Protein AF-A0AAW8UA00-F1 (afdb_monomer_lite)

Structure (mmCIF, N/CA/C/O backbone):
data_AF-A0AAW8UA00-F1
#
_entry.id   AF-A0AAW8UA00-F1
#
loop_
_atom_site.group_PDB
_atom_site.id
_atom_site.type_symbol
_atom_site.label_atom_id
_atom_site.label_alt_id
_atom_site.label_comp_id
_atom_site.label_asym_id
_atom_site.label_entity_id
_atom_site.label_seq_id
_atom_site.pdbx_PDB_ins_code
_atom_site.Cartn_x
_atom_site.Cartn_y
_atom_site.Cartn_z
_atom_site.occupancy
_atom_site.B_iso_or_equiv
_atom_site.auth_seq_id
_atom_site.auth_comp_id
_atom_site.auth_asym_id
_atom_site.auth_atom_id
_atom_site.pdbx_PDB_model_num
ATOM 1 N N . MET A 1 1 ? 12.122 -11.578 -10.175 1.00 63.62 1 MET A N 1
ATOM 2 C CA . MET A 1 1 ? 11.208 -11.133 -9.095 1.00 63.62 1 MET A CA 1
ATOM 3 C C . MET A 1 1 ? 9.827 -11.722 -9.355 1.00 63.62 1 MET A C 1
ATOM 5 O O . MET A 1 1 ? 9.496 -11.916 -10.514 1.00 63.62 1 MET A O 1
ATOM 9 N N . HIS A 1 2 ? 9.045 -12.068 -8.328 1.00 82.56 2 HIS A N 1
ATOM 10 C CA . HIS A 1 2 ? 7.727 -12.673 -8.545 1.00 82.56 2 HIS A CA 1
ATOM 11 C C . HIS A 1 2 ? 6.726 -11.626 -9.072 1.00 82.56 2 HIS A C 1
ATOM 13 O O . HIS A 1 2 ? 6.515 -10.616 -8.405 1.00 82.56 2 HIS A O 1
ATOM 19 N N . GLN A 1 3 ? 6.081 -11.872 -10.221 1.00 90.31 3 GLN A N 1
ATOM 20 C CA . GLN A 1 3 ? 5.196 -10.899 -10.891 1.00 90.31 3 GLN A CA 1
ATOM 21 C C . GLN A 1 3 ? 4.078 -10.364 -9.983 1.00 90.31 3 GLN A C 1
ATOM 23 O O . GLN A 1 3 ? 3.738 -9.190 -10.045 1.00 90.31 3 GLN A O 1
ATOM 28 N N . ALA A 1 4 ? 3.545 -11.198 -9.085 1.00 92.31 4 ALA A N 1
ATOM 29 C CA . ALA A 1 4 ? 2.568 -10.753 -8.087 1.00 92.31 4 ALA A CA 1
ATOM 30 C C . ALA A 1 4 ? 3.052 -9.572 -7.229 1.00 92.31 4 ALA A C 1
ATOM 32 O O . ALA A 1 4 ? 2.290 -8.646 -6.979 1.00 92.31 4 ALA A O 1
ATOM 33 N N . ILE A 1 5 ? 4.318 -9.602 -6.799 1.00 94.56 5 ILE A N 1
ATOM 34 C CA . ILE A 1 5 ? 4.918 -8.537 -5.987 1.00 94.56 5 ILE A CA 1
ATOM 35 C C . ILE A 1 5 ? 5.001 -7.259 -6.818 1.00 94.56 5 ILE A C 1
ATOM 37 O O . ILE A 1 5 ? 4.605 -6.201 -6.343 1.00 94.56 5 ILE A O 1
ATOM 41 N N . VAL A 1 6 ? 5.462 -7.375 -8.069 1.00 95.00 6 VAL A N 1
ATOM 42 C CA . VAL A 1 6 ? 5.540 -6.248 -9.009 1.00 95.00 6 VAL A CA 1
ATOM 43 C C . VAL A 1 6 ? 4.160 -5.618 -9.188 1.00 95.00 6 VAL A C 1
ATOM 45 O O . VAL A 1 6 ? 4.025 -4.413 -9.037 1.00 95.00 6 VAL A O 1
ATOM 48 N N . ASN A 1 7 ? 3.119 -6.419 -9.420 1.00 95.56 7 ASN A N 1
ATOM 49 C CA . ASN A 1 7 ? 1.762 -5.910 -9.626 1.00 95.56 7 ASN A CA 1
ATOM 50 C C . ASN A 1 7 ? 1.231 -5.137 -8.405 1.00 95.56 7 ASN A C 1
ATOM 52 O O . ASN A 1 7 ? 0.634 -4.080 -8.580 1.00 95.56 7 ASN A O 1
ATOM 56 N N . ILE A 1 8 ? 1.482 -5.621 -7.181 1.00 96.62 8 ILE A N 1
ATOM 57 C CA . ILE A 1 8 ? 1.085 -4.912 -5.951 1.00 96.62 8 ILE A CA 1
ATOM 58 C C . ILE A 1 8 ? 1.885 -3.610 -5.774 1.00 96.62 8 ILE A C 1
ATOM 60 O O . ILE A 1 8 ? 1.324 -2.584 -5.399 1.00 96.62 8 ILE A O 1
ATOM 64 N N . MET A 1 9 ? 3.187 -3.619 -6.076 1.00 95.69 9 MET A N 1
ATOM 65 C CA . MET A 1 9 ? 4.010 -2.403 -6.049 1.00 95.69 9 MET A CA 1
ATOM 66 C C . MET A 1 9 ? 3.515 -1.353 -7.047 1.00 95.69 9 MET A C 1
ATOM 68 O O . MET A 1 9 ? 3.446 -0.175 -6.708 1.00 95.69 9 MET A O 1
ATOM 72 N N . LEU A 1 10 ? 3.154 -1.770 -8.263 1.00 95.56 10 LEU A N 1
ATOM 73 C CA . LEU A 1 10 ? 2.642 -0.866 -9.293 1.00 95.56 10 LEU A CA 1
ATOM 74 C C . LEU A 1 10 ? 1.314 -0.235 -8.897 1.00 95.56 10 LEU A C 1
ATOM 76 O O . LEU A 1 10 ? 1.138 0.960 -9.108 1.00 95.56 10 LEU A O 1
ATOM 80 N N . ASP A 1 11 ? 0.420 -1.009 -8.291 1.00 95.44 11 ASP A N 1
ATOM 81 C CA . ASP A 1 11 ? -0.842 -0.499 -7.758 1.00 95.44 11 ASP A CA 1
ATOM 82 C C . ASP A 1 11 ? -0.601 0.579 -6.683 1.00 95.44 11 ASP A C 1
ATOM 84 O O . ASP A 1 11 ? -1.090 1.698 -6.824 1.00 95.44 11 ASP A O 1
ATOM 88 N N . ARG A 1 12 ? 0.285 0.331 -5.706 1.00 94.00 12 ARG A N 1
ATOM 89 C CA . ARG A 1 12 ? 0.686 1.340 -4.701 1.00 94.00 12 ARG A CA 1
ATOM 90 C C . ARG A 1 12 ? 1.282 2.607 -5.329 1.00 94.00 12 ARG A C 1
ATOM 92 O O . ARG A 1 12 ? 0.994 3.717 -4.883 1.00 94.00 12 ARG A O 1
ATOM 99 N N . ILE A 1 13 ? 2.109 2.469 -6.366 1.00 93.19 13 ILE A N 1
ATOM 100 C CA . ILE A 1 13 ? 2.678 3.621 -7.085 1.00 93.19 13 ILE A CA 1
ATOM 101 C C . ILE A 1 13 ? 1.571 4.407 -7.795 1.00 93.19 13 ILE A C 1
ATOM 103 O O . ILE A 1 13 ? 1.561 5.636 -7.746 1.00 93.19 13 ILE A O 1
ATOM 107 N N . GLN A 1 14 ? 0.624 3.721 -8.434 1.00 91.75 14 GLN A N 1
ATOM 108 C CA . GLN A 1 14 ? -0.506 4.366 -9.097 1.00 91.75 14 GLN A CA 1
ATOM 109 C C . GLN A 1 14 ? -1.427 5.081 -8.106 1.00 91.75 14 GLN A C 1
ATOM 111 O O . GLN A 1 14 ? -1.983 6.117 -8.462 1.00 91.75 14 GLN A O 1
ATOM 116 N N . GLU A 1 15 ? -1.579 4.588 -6.878 1.00 88.75 15 GLU A N 1
ATOM 117 C CA . GLU A 1 15 ? -2.345 5.271 -5.829 1.00 88.75 15 GLU A CA 1
ATOM 118 C C . GLU A 1 15 ? -1.692 6.600 -5.417 1.00 88.75 15 GLU A C 1
ATOM 120 O O . GLU A 1 15 ? -2.386 7.603 -5.266 1.00 88.75 15 GLU A O 1
ATOM 125 N N . GLN A 1 16 ? -0.361 6.640 -5.291 1.00 86.62 16 GLN A N 1
ATOM 126 C CA . GLN A 1 16 ? 0.351 7.784 -4.705 1.00 86.62 16 GLN A CA 1
ATOM 127 C C . GLN A 1 16 ? 0.874 8.813 -5.718 1.00 86.62 16 GLN A C 1
ATOM 129 O O . GLN A 1 16 ? 0.970 10.007 -5.416 1.00 86.62 16 GLN A O 1
ATOM 134 N N . PHE A 1 17 ? 1.234 8.377 -6.924 1.00 88.75 17 PHE A N 1
ATOM 135 C CA . PHE A 1 17 ? 1.924 9.209 -7.908 1.00 88.75 17 PHE A CA 1
ATOM 136 C C . PHE A 1 17 ? 1.040 9.485 -9.124 1.00 88.75 17 PHE A C 1
ATOM 138 O O . PHE A 1 17 ? 0.234 8.659 -9.549 1.00 88.75 17 PHE A O 1
ATOM 145 N N . VAL A 1 18 ? 1.207 10.668 -9.722 1.00 87.75 18 VAL A N 1
ATOM 146 C CA . VAL A 1 18 ? 0.453 11.066 -10.925 1.00 87.75 18 VAL A CA 1
ATOM 147 C C . VAL A 1 18 ? 0.836 10.206 -12.132 1.00 87.75 18 VAL A C 1
ATOM 149 O O . VAL A 1 18 ? -0.013 9.895 -12.962 1.00 87.75 18 VAL A O 1
ATOM 152 N N . SER A 1 19 ? 2.105 9.804 -12.234 1.00 90.31 19 SER A N 1
ATOM 153 C CA . SER A 1 19 ? 2.583 8.902 -13.282 1.00 90.31 19 SER A CA 1
ATOM 154 C C . SER A 1 19 ? 3.790 8.090 -12.818 1.00 90.31 19 SER A C 1
ATOM 156 O O . SER A 1 19 ? 4.551 8.537 -11.958 1.00 90.31 19 SER A O 1
ATOM 158 N N . GLU A 1 20 ? 4.010 6.932 -13.450 1.00 92.75 20 GLU A N 1
ATOM 159 C CA . GLU A 1 20 ? 5.231 6.137 -13.250 1.00 92.75 20 GLU A CA 1
ATOM 160 C C . GLU A 1 20 ? 6.491 6.938 -13.601 1.00 92.75 20 GLU A C 1
ATOM 162 O O . GLU A 1 20 ? 7.502 6.794 -12.931 1.00 92.75 20 GLU A O 1
ATOM 167 N N . LYS A 1 21 ? 6.426 7.832 -14.599 1.00 92.00 21 LYS A N 1
ATOM 168 C CA . LYS A 1 21 ? 7.559 8.692 -14.962 1.00 92.00 21 LYS A CA 1
ATOM 169 C C . LYS A 1 21 ? 7.977 9.597 -13.801 1.00 92.00 21 LYS A C 1
ATOM 171 O O . LYS A 1 21 ? 9.147 9.639 -13.458 1.00 92.00 21 LYS A O 1
ATOM 176 N N . ILE A 1 22 ? 7.016 10.264 -13.158 1.00 90.00 22 ILE A N 1
ATOM 177 C CA . ILE A 1 22 ? 7.292 11.114 -11.989 1.00 90.00 22 ILE A CA 1
ATOM 178 C C . ILE A 1 22 ? 7.884 10.287 -10.842 1.00 90.00 22 ILE A C 1
ATOM 180 O O . ILE A 1 22 ? 8.816 10.732 -10.180 1.00 90.00 22 ILE A O 1
ATOM 184 N N . PHE A 1 23 ? 7.362 9.080 -10.620 1.00 92.31 23 PHE A N 1
ATOM 185 C CA . PHE A 1 23 ? 7.909 8.156 -9.631 1.00 92.31 23 PHE A CA 1
ATOM 186 C C . PHE A 1 23 ? 9.370 7.777 -9.943 1.00 92.31 23 PHE A C 1
ATOM 188 O O . PHE A 1 23 ? 10.233 7.873 -9.069 1.00 92.31 23 PHE A O 1
ATOM 195 N N . CYS A 1 24 ? 9.667 7.397 -11.186 1.00 93.88 24 CYS A N 1
ATOM 196 C CA . CYS A 1 24 ? 11.017 7.055 -11.627 1.00 93.88 24 CYS A CA 1
ATOM 197 C C . CYS A 1 24 ? 11.985 8.234 -11.489 1.00 93.88 24 CYS A C 1
ATOM 199 O O . CYS A 1 24 ? 13.030 8.073 -10.864 1.00 93.88 24 CYS A O 1
ATOM 201 N N . ASP A 1 25 ? 11.609 9.407 -12.002 1.00 90.69 25 ASP A N 1
ATOM 202 C CA . ASP A 1 25 ? 12.485 10.580 -12.089 1.00 90.69 25 ASP A CA 1
ATOM 203 C C . ASP A 1 25 ? 12.749 11.216 -10.711 1.00 90.69 25 ASP A C 1
ATOM 205 O O . ASP A 1 25 ? 13.843 11.714 -10.459 1.00 90.69 25 ASP A O 1
ATOM 209 N N . HIS A 1 26 ? 11.761 11.217 -9.805 1.00 87.06 26 HIS A N 1
ATOM 210 C CA . HIS A 1 26 ? 11.845 11.988 -8.556 1.00 87.06 26 HIS A CA 1
ATOM 211 C C . HIS A 1 26 ? 11.914 11.158 -7.272 1.00 87.06 26 HIS A C 1
ATOM 213 O O . HIS A 1 26 ? 12.326 11.690 -6.240 1.00 87.06 26 HIS A O 1
ATOM 219 N N . PHE A 1 27 ? 11.486 9.894 -7.290 1.00 89.19 27 PHE A N 1
ATOM 220 C CA . PHE A 1 27 ? 11.510 9.036 -6.101 1.00 89.19 27 PHE A CA 1
ATOM 221 C C . PHE A 1 27 ? 12.562 7.931 -6.212 1.00 89.19 27 PHE A C 1
ATOM 223 O O . PHE A 1 27 ? 13.364 7.745 -5.296 1.00 89.19 27 PHE A O 1
ATOM 230 N N . LEU A 1 28 ? 12.555 7.187 -7.321 1.00 92.31 28 LEU A N 1
ATOM 231 C CA . LEU A 1 28 ? 13.393 5.997 -7.475 1.00 92.31 28 LEU A CA 1
ATOM 232 C C . LEU A 1 28 ? 14.761 6.286 -8.117 1.00 92.31 28 LEU A C 1
ATOM 234 O O . LEU A 1 28 ? 15.693 5.506 -7.910 1.00 92.31 28 LEU A O 1
ATOM 238 N N . ASP A 1 29 ? 14.881 7.400 -8.844 1.00 92.44 29 ASP A N 1
ATOM 239 C CA . ASP A 1 29 ? 16.087 7.841 -9.557 1.00 92.44 29 ASP A CA 1
ATOM 240 C C . ASP A 1 29 ? 16.587 6.781 -10.564 1.00 92.44 29 ASP A C 1
ATOM 242 O O . ASP A 1 29 ? 17.715 6.277 -10.512 1.00 92.44 29 ASP A O 1
ATOM 246 N N . VAL A 1 30 ? 15.676 6.344 -11.442 1.00 94.12 30 VAL A N 1
ATOM 247 C CA . VAL A 1 30 ? 15.903 5.356 -12.519 1.00 94.12 30 VAL A CA 1
ATOM 248 C C . VAL A 1 30 ? 15.399 5.899 -13.844 1.00 94.12 30 VAL A C 1
ATOM 250 O O . VAL A 1 30 ? 14.436 6.666 -13.867 1.00 94.12 30 VAL A O 1
ATOM 253 N N . THR A 1 31 ? 15.972 5.439 -14.958 1.00 95.56 31 THR A N 1
ATOM 254 C CA . THR A 1 31 ? 15.361 5.733 -16.261 1.00 95.56 31 THR A CA 1
ATOM 255 C C . THR A 1 31 ? 14.072 4.936 -16.444 1.00 95.56 31 THR A C 1
ATOM 257 O O . THR A 1 31 ? 13.851 3.886 -15.827 1.00 95.56 31 THR A O 1
ATOM 260 N N . ILE A 1 32 ? 13.197 5.419 -17.328 1.00 94.44 32 ILE A N 1
ATOM 261 C CA . ILE A 1 32 ? 11.964 4.698 -17.641 1.00 94.44 32 ILE A CA 1
ATOM 262 C C . ILE A 1 32 ? 12.252 3.352 -18.321 1.00 94.44 32 ILE A C 1
ATOM 264 O O . ILE A 1 32 ? 11.483 2.413 -18.116 1.00 94.44 32 ILE A O 1
ATOM 268 N N . GLU A 1 33 ? 13.344 3.223 -19.090 1.00 95.06 33 GLU A N 1
ATOM 269 C CA . GLU A 1 33 ? 13.734 1.941 -19.690 1.00 95.06 33 GLU A CA 1
ATOM 270 C C . GLU A 1 33 ? 14.152 0.933 -18.617 1.00 95.06 33 GLU A C 1
ATOM 272 O O . GLU A 1 33 ? 13.614 -0.174 -18.595 1.00 95.06 33 GLU A O 1
ATOM 277 N N . GLU A 1 34 ? 15.019 1.338 -17.677 1.00 95.19 34 GLU A N 1
ATOM 278 C CA . GLU A 1 34 ? 15.416 0.503 -16.533 1.00 95.19 34 GLU A CA 1
ATOM 279 C C . GLU A 1 34 ? 14.191 0.020 -15.748 1.00 95.19 34 GLU A C 1
ATOM 281 O O . GLU A 1 34 ? 14.095 -1.148 -15.362 1.00 95.19 34 GLU A O 1
ATOM 286 N N . TRP A 1 35 ? 13.217 0.910 -15.547 1.00 96.19 35 TRP A N 1
ATOM 287 C CA . TRP A 1 35 ? 11.963 0.581 -14.886 1.00 96.19 35 TRP A CA 1
ATOM 288 C C .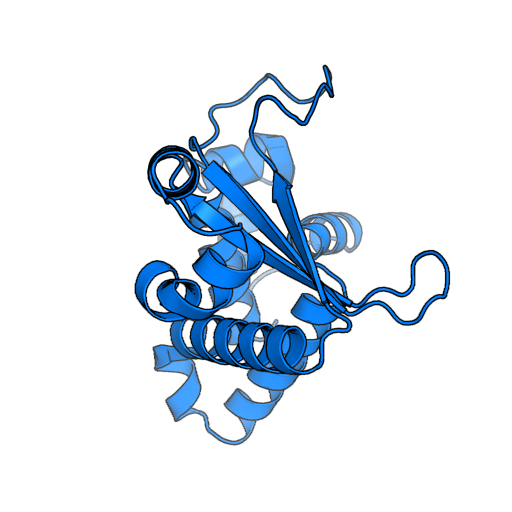 TRP A 1 35 ? 11.127 -0.442 -15.666 1.00 96.19 35 TRP A C 1
ATOM 290 O O . TRP A 1 35 ? 10.622 -1.399 -15.075 1.00 96.19 35 TRP A O 1
ATOM 300 N N . GLN A 1 36 ? 10.987 -0.292 -16.990 1.00 95.56 36 GLN A N 1
ATOM 301 C CA . GLN A 1 36 ? 10.268 -1.279 -17.806 1.00 95.56 36 GLN A CA 1
ATOM 302 C C . GLN A 1 36 ? 10.960 -2.647 -17.793 1.00 95.56 36 GLN A C 1
ATOM 304 O O . GLN A 1 36 ? 10.275 -3.670 -17.712 1.00 95.56 36 GLN A O 1
ATOM 309 N N . ASP A 1 37 ? 12.289 -2.679 -17.858 1.00 95.31 37 ASP A N 1
ATOM 310 C CA . ASP A 1 37 ? 13.053 -3.925 -17.842 1.00 95.31 37 ASP A CA 1
ATOM 311 C C . ASP A 1 37 ? 12.947 -4.637 -16.494 1.00 95.31 37 ASP A C 1
ATOM 313 O O . ASP A 1 37 ? 12.755 -5.856 -16.454 1.00 95.31 37 ASP A O 1
ATOM 317 N N . TRP A 1 38 ? 12.952 -3.885 -15.392 1.00 95.50 38 TRP A N 1
ATOM 318 C CA . TRP A 1 38 ? 12.679 -4.437 -14.070 1.00 95.50 38 TRP A CA 1
ATOM 319 C C . TRP A 1 38 ? 11.258 -4.999 -13.955 1.00 95.50 38 TRP A C 1
ATOM 321 O O . TRP A 1 38 ? 11.086 -6.124 -13.475 1.00 95.50 38 TRP A O 1
ATOM 331 N N . LYS A 1 39 ? 10.240 -4.281 -14.454 1.00 94.88 39 LYS A N 1
ATOM 332 C CA . LYS A 1 39 ? 8.843 -4.760 -14.446 1.00 94.88 39 LYS A CA 1
ATOM 333 C C . LYS A 1 39 ? 8.668 -6.069 -15.218 1.00 94.88 39 LYS A C 1
ATOM 335 O O . LYS A 1 39 ? 7.846 -6.894 -14.829 1.00 94.88 39 LYS A O 1
ATOM 340 N N . LYS A 1 40 ? 9.436 -6.260 -16.296 1.00 93.50 40 LYS A N 1
ATOM 341 C CA . LYS A 1 40 ? 9.469 -7.495 -17.101 1.00 93.50 40 LYS A CA 1
ATOM 342 C C . LYS A 1 40 ? 10.336 -8.597 -16.484 1.00 93.50 40 LYS A C 1
ATOM 344 O O . LYS A 1 40 ? 10.317 -9.727 -16.962 1.00 93.50 40 LYS A O 1
ATOM 349 N N . GLY A 1 41 ? 11.096 -8.284 -15.435 1.00 91.94 41 GLY A N 1
ATOM 350 C CA . GLY A 1 41 ? 12.043 -9.199 -14.807 1.00 91.94 41 GLY A CA 1
ATOM 351 C C . GLY A 1 41 ? 13.325 -9.425 -15.612 1.00 91.94 41 GLY A C 1
ATOM 352 O O . GLY A 1 41 ? 14.051 -10.369 -15.304 1.00 91.94 41 GLY A O 1
ATOM 353 N N . THR A 1 42 ? 13.604 -8.585 -16.612 1.00 91.88 42 THR A N 1
ATOM 354 C CA . THR A 1 42 ? 14.802 -8.662 -17.463 1.00 91.88 42 THR A CA 1
ATOM 355 C C . THR A 1 42 ? 16.046 -8.197 -16.711 1.00 91.88 42 THR A C 1
ATOM 357 O O . THR A 1 42 ? 17.105 -8.811 -16.822 1.00 91.88 42 THR A O 1
ATOM 360 N N . THR A 1 43 ? 15.921 -7.130 -15.918 1.00 91.44 43 THR A N 1
ATOM 361 C CA . THR A 1 43 ? 17.014 -6.559 -15.121 1.00 91.44 43 THR A CA 1
ATOM 362 C C . THR A 1 43 ? 16.600 -6.412 -13.660 1.00 91.44 43 THR A C 1
ATOM 364 O O . THR A 1 43 ? 15.426 -6.256 -13.321 1.00 91.44 43 THR A O 1
ATOM 367 N N . ALA A 1 44 ? 17.572 -6.511 -12.755 1.00 92.25 44 ALA A N 1
ATOM 368 C CA . ALA A 1 44 ? 17.351 -6.245 -11.340 1.00 92.25 44 ALA A CA 1
ATOM 369 C C . ALA A 1 44 ? 17.695 -4.785 -11.027 1.00 92.25 44 ALA A C 1
ATOM 371 O O . ALA A 1 44 ? 18.708 -4.272 -11.497 1.00 92.25 44 ALA A O 1
ATOM 372 N N . LEU A 1 45 ? 16.886 -4.139 -10.187 1.00 93.62 45 LEU A N 1
ATOM 373 C 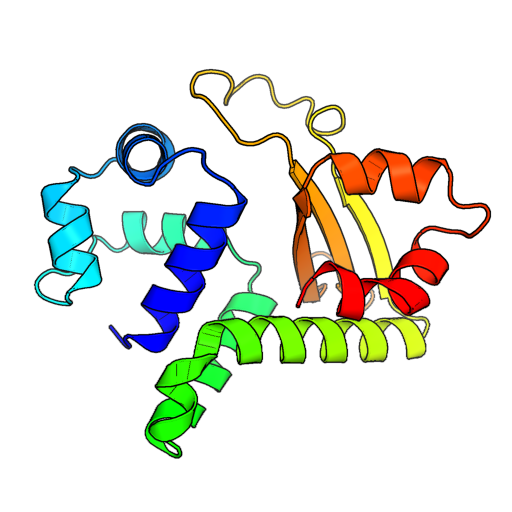CA . LEU A 1 45 ? 17.257 -2.861 -9.583 1.00 93.62 45 LEU A CA 1
ATOM 374 C C . LEU A 1 45 ? 18.358 -3.081 -8.537 1.00 93.62 45 LEU A C 1
ATOM 376 O O . LEU A 1 45 ? 18.453 -4.155 -7.935 1.00 93.62 45 LEU A O 1
ATOM 380 N N . SER A 1 46 ? 19.158 -2.044 -8.283 1.00 94.69 46 SER A N 1
ATOM 381 C CA . SER A 1 46 ? 20.140 -2.070 -7.196 1.00 94.69 46 SER A CA 1
ATOM 382 C C . SER A 1 46 ? 19.457 -2.290 -5.842 1.00 94.69 46 SER A C 1
ATOM 384 O O . SER A 1 46 ? 18.281 -1.964 -5.654 1.00 94.69 46 SER A O 1
ATOM 386 N N . SER A 1 47 ? 20.201 -2.815 -4.866 1.00 93.94 47 SER A N 1
ATOM 387 C CA . SER A 1 47 ? 19.676 -3.049 -3.516 1.00 93.94 47 SER A CA 1
ATOM 388 C C . SER A 1 47 ? 19.094 -1.781 -2.892 1.00 93.94 47 SER A C 1
ATOM 390 O O . SER A 1 47 ? 18.033 -1.844 -2.284 1.00 93.94 47 SER A O 1
ATOM 392 N N . GLU A 1 48 ? 19.737 -0.628 -3.087 1.00 95.19 48 GLU A N 1
ATOM 393 C CA . GLU A 1 48 ? 19.247 0.663 -2.592 1.00 95.19 48 GLU A CA 1
ATOM 394 C C . GLU A 1 48 ? 17.895 1.038 -3.217 1.00 95.19 48 GLU A C 1
ATOM 396 O O . GLU A 1 48 ? 16.937 1.324 -2.499 1.00 95.19 48 GLU A O 1
ATOM 401 N N . LYS A 1 49 ? 17.789 0.964 -4.550 1.00 94.56 49 LYS A N 1
ATOM 402 C CA . LYS A 1 49 ? 16.549 1.246 -5.288 1.00 94.56 49 LYS A CA 1
ATOM 403 C C . LYS A 1 49 ? 15.430 0.290 -4.866 1.00 94.56 49 LYS A C 1
ATOM 405 O O . LYS A 1 49 ? 14.297 0.705 -4.639 1.00 94.56 49 LYS A O 1
ATOM 410 N N . MET A 1 50 ? 15.758 -0.984 -4.656 1.00 94.31 50 MET A N 1
ATOM 411 C CA . MET A 1 50 ? 14.808 -1.959 -4.127 1.00 94.31 50 MET A CA 1
ATOM 412 C C . MET A 1 50 ? 14.356 -1.656 -2.698 1.00 94.31 50 MET A C 1
ATOM 414 O O . MET A 1 50 ? 13.195 -1.908 -2.386 1.00 94.31 50 MET A O 1
ATOM 418 N N . GLN A 1 51 ? 15.229 -1.144 -1.827 1.00 93.56 51 GLN A N 1
ATOM 419 C CA . GLN A 1 51 ? 14.833 -0.741 -0.474 1.00 93.56 51 GLN A CA 1
ATOM 420 C C . GLN A 1 51 ? 13.922 0.491 -0.500 1.00 93.56 51 GLN A C 1
ATOM 422 O O . GLN A 1 51 ? 12.883 0.468 0.151 1.00 93.56 51 GLN A O 1
ATOM 427 N N . LYS A 1 52 ? 14.231 1.502 -1.327 1.00 93.50 52 LYS A N 1
ATOM 428 C CA . LYS A 1 52 ? 13.342 2.659 -1.565 1.00 93.50 52 LYS A CA 1
ATOM 429 C C . LYS A 1 52 ? 11.959 2.231 -2.062 1.00 93.50 52 LYS A C 1
ATOM 431 O O . LYS A 1 52 ? 10.943 2.777 -1.653 1.00 93.50 52 LYS A O 1
ATOM 436 N N . LEU A 1 53 ? 11.899 1.227 -2.934 1.00 93.44 53 LEU A N 1
ATOM 437 C CA . LEU A 1 53 ? 10.627 0.700 -3.420 1.00 93.44 53 LEU A CA 1
ATOM 438 C C . LEU A 1 53 ? 9.847 -0.052 -2.328 1.00 93.44 53 LEU A C 1
ATOM 440 O O . LEU A 1 53 ? 8.629 0.078 -2.239 1.00 93.44 53 LEU A O 1
ATOM 444 N N . LYS A 1 54 ? 10.534 -0.831 -1.482 1.00 94.38 54 LYS A N 1
ATOM 445 C CA . LYS A 1 54 ? 9.905 -1.529 -0.349 1.00 94.38 54 LYS A CA 1
ATOM 446 C C . LYS A 1 54 ? 9.396 -0.569 0.718 1.00 94.38 54 LYS A C 1
ATOM 448 O O . LYS A 1 54 ? 8.355 -0.853 1.291 1.00 94.38 54 LYS A O 1
ATOM 453 N N . SER A 1 55 ? 10.064 0.566 0.933 1.00 93.38 55 SER A N 1
ATOM 454 C CA . SER A 1 55 ? 9.641 1.569 1.918 1.00 93.38 55 SER A CA 1
ATOM 455 C C . SER A 1 55 ? 8.334 2.285 1.559 1.00 93.38 55 SER A C 1
ATOM 457 O O . SER A 1 55 ? 7.873 3.116 2.332 1.00 93.38 55 SER A O 1
ATOM 459 N N . LEU A 1 56 ? 7.727 1.988 0.402 1.00 93.38 56 LEU A N 1
ATOM 460 C CA . LEU A 1 56 ? 6.339 2.366 0.107 1.00 93.38 56 LEU A CA 1
ATOM 461 C C . LEU A 1 56 ? 5.316 1.582 0.942 1.00 93.38 56 LEU A C 1
ATOM 463 O O . LEU A 1 56 ? 4.130 1.907 0.899 1.00 93.38 56 LEU A O 1
ATOM 467 N N . PHE A 1 57 ? 5.763 0.537 1.636 1.00 96.00 57 PHE A N 1
ATOM 468 C CA . PHE A 1 57 ? 4.970 -0.351 2.468 1.00 96.00 57 PHE A CA 1
ATOM 469 C C . PHE A 1 57 ? 5.587 -0.415 3.864 1.00 96.00 57 PHE A C 1
ATOM 471 O O . PHE A 1 57 ? 6.806 -0.328 4.020 1.00 96.00 57 PHE A O 1
ATOM 478 N N . SER A 1 58 ? 4.749 -0.635 4.871 1.00 95.62 58 SER A N 1
ATOM 479 C CA . SER A 1 58 ? 5.222 -1.059 6.191 1.00 95.62 58 SER A CA 1
ATOM 480 C C . SER A 1 58 ? 5.842 -2.465 6.147 1.00 95.62 58 SER A C 1
ATOM 482 O O . SER A 1 58 ? 5.592 -3.252 5.226 1.00 95.62 58 SER A O 1
ATOM 484 N N . ASP A 1 59 ? 6.597 -2.827 7.186 1.00 94.94 59 ASP A N 1
ATOM 485 C CA . ASP A 1 59 ? 7.171 -4.173 7.317 1.00 94.94 59 ASP A CA 1
ATOM 486 C C . ASP A 1 59 ? 6.090 -5.266 7.349 1.00 94.94 59 ASP A C 1
ATOM 488 O O . ASP A 1 59 ? 6.241 -6.322 6.721 1.00 94.94 59 ASP A O 1
ATOM 492 N N . TYR A 1 60 ? 4.959 -4.996 8.009 1.00 96.38 60 TYR A N 1
ATOM 493 C CA . TYR A 1 60 ? 3.826 -5.918 8.051 1.00 96.38 60 TYR A CA 1
ATOM 494 C C . TYR A 1 60 ? 3.190 -6.106 6.667 1.00 96.38 60 TYR A C 1
ATOM 496 O O . TYR A 1 60 ? 2.946 -7.238 6.233 1.00 96.38 60 TYR A O 1
ATOM 504 N N . GLU A 1 61 ? 2.956 -5.018 5.928 1.00 97.44 61 GLU A N 1
ATOM 505 C CA . GLU A 1 61 ? 2.460 -5.099 4.553 1.00 97.44 61 GLU A CA 1
ATOM 506 C C . GLU A 1 61 ? 3.440 -5.847 3.651 1.00 97.44 61 GLU A C 1
ATOM 508 O O . GLU A 1 61 ? 3.020 -6.672 2.837 1.00 97.44 61 GLU A O 1
ATOM 513 N N . TRP A 1 62 ? 4.743 -5.620 3.822 1.00 96.81 62 TRP A N 1
ATOM 514 C CA . TRP A 1 62 ? 5.764 -6.339 3.077 1.00 96.81 62 TRP A CA 1
ATOM 515 C C . TRP A 1 62 ? 5.713 -7.844 3.355 1.00 96.81 62 TRP A C 1
ATOM 517 O O . TRP A 1 62 ? 5.704 -8.650 2.419 1.00 96.81 62 TRP A O 1
ATOM 527 N N . MET A 1 63 ? 5.596 -8.244 4.624 1.00 96.88 63 MET A N 1
ATOM 528 C CA . MET A 1 63 ? 5.373 -9.639 5.005 1.00 96.88 63 MET A CA 1
ATOM 529 C C . MET A 1 63 ? 4.101 -10.202 4.346 1.00 96.88 63 MET A C 1
ATOM 531 O O . MET A 1 63 ? 4.128 -11.316 3.809 1.00 96.88 63 MET A O 1
ATOM 535 N N . LEU A 1 64 ? 2.992 -9.457 4.353 1.00 97.31 64 LEU A N 1
ATOM 536 C CA . LEU A 1 64 ? 1.735 -9.882 3.731 1.00 97.31 64 LEU A CA 1
ATOM 537 C C . LEU A 1 64 ? 1.895 -10.103 2.218 1.00 97.31 64 LEU A C 1
ATOM 539 O O . LEU A 1 64 ? 1.471 -11.139 1.702 1.00 97.31 64 LEU A O 1
ATOM 543 N N . ILE A 1 65 ? 2.580 -9.195 1.520 1.00 96.69 65 ILE A N 1
ATOM 544 C CA . ILE A 1 65 ? 2.898 -9.319 0.090 1.00 96.69 65 ILE A CA 1
ATOM 545 C C . ILE A 1 65 ? 3.700 -10.598 -0.180 1.00 96.69 65 ILE A C 1
ATOM 547 O O . ILE A 1 65 ? 3.385 -11.338 -1.116 1.00 96.69 65 ILE A O 1
ATOM 551 N N . GLN A 1 66 ? 4.697 -10.913 0.656 1.00 95.56 66 GLN A N 1
ATOM 552 C CA . GLN A 1 66 ? 5.472 -12.153 0.524 1.00 95.56 66 GLN A CA 1
ATOM 553 C C . GLN A 1 66 ? 4.604 -13.404 0.718 1.00 95.56 66 GLN A C 1
ATOM 555 O O . GLN A 1 66 ? 4.718 -14.364 -0.052 1.00 95.56 66 GLN A O 1
ATOM 560 N N . LYS A 1 67 ? 3.704 -13.398 1.712 1.00 95.12 67 LYS A N 1
ATOM 561 C CA . LYS A 1 67 ? 2.757 -14.502 1.945 1.00 95.12 67 LYS A CA 1
ATOM 562 C C . LYS A 1 67 ? 1.854 -14.718 0.730 1.00 95.12 67 LYS A C 1
ATOM 564 O O . LYS A 1 67 ? 1.715 -15.852 0.273 1.00 95.12 67 LYS A O 1
ATOM 569 N N . ILE A 1 68 ? 1.300 -13.647 0.162 1.00 94.38 68 ILE A N 1
ATOM 570 C CA . ILE A 1 68 ? 0.446 -13.716 -1.032 1.00 94.38 68 ILE A CA 1
ATOM 571 C C . ILE A 1 68 ? 1.233 -14.232 -2.237 1.00 94.38 68 ILE A C 1
ATOM 573 O O . ILE A 1 68 ? 0.786 -15.164 -2.903 1.00 94.38 68 ILE A O 1
ATOM 577 N N . ALA A 1 69 ? 2.431 -13.702 -2.490 1.00 93.56 69 ALA A N 1
ATOM 578 C CA . ALA A 1 69 ? 3.274 -14.159 -3.591 1.00 93.56 69 ALA A CA 1
ATOM 579 C C . ALA A 1 69 ? 3.568 -15.665 -3.491 1.00 93.56 69 ALA A C 1
ATOM 581 O O . ALA A 1 69 ? 3.432 -16.392 -4.477 1.00 93.56 69 ALA A O 1
ATOM 582 N N . ARG A 1 70 ? 3.867 -16.173 -2.287 1.00 93.31 70 ARG A N 1
ATOM 583 C CA . ARG A 1 70 ? 4.032 -17.615 -2.055 1.00 93.31 70 ARG A CA 1
ATOM 584 C C . ARG A 1 70 ? 2.758 -18.401 -2.372 1.00 93.31 70 ARG A C 1
ATOM 586 O O . ARG A 1 70 ? 2.847 -19.434 -3.031 1.00 93.31 70 ARG A O 1
ATOM 593 N N . GLN A 1 71 ? 1.586 -17.910 -1.968 1.00 92.50 71 GLN A N 1
ATOM 594 C CA . GLN A 1 71 ? 0.308 -18.557 -2.287 1.00 92.50 71 GLN A CA 1
ATOM 595 C C . GLN A 1 71 ? 0.052 -18.614 -3.794 1.00 92.50 71 GLN A C 1
ATOM 597 O O . GLN A 1 71 ? -0.444 -19.622 -4.282 1.00 92.50 71 GLN A O 1
ATOM 602 N N . THR A 1 72 ? 0.454 -17.595 -4.556 1.00 92.50 72 THR A N 1
ATOM 603 C CA . THR A 1 72 ? 0.306 -17.607 -6.020 1.00 92.50 72 THR A CA 1
ATOM 604 C C . THR A 1 72 ? 1.237 -18.583 -6.752 1.00 92.50 72 THR A C 1
ATOM 606 O O . THR A 1 72 ? 1.081 -18.784 -7.955 1.00 92.50 72 THR A O 1
ATOM 609 N N . ASN A 1 73 ? 2.205 -19.197 -6.063 1.00 90.06 73 ASN A N 1
ATOM 610 C CA . ASN A 1 73 ? 2.949 -20.341 -6.600 1.00 90.06 73 ASN A CA 1
ATOM 611 C C . ASN A 1 73 ? 2.183 -21.654 -6.429 1.00 90.06 73 ASN A C 1
ATOM 613 O O . ASN A 1 73 ? 2.289 -22.526 -7.283 1.00 90.06 73 ASN A O 1
ATOM 617 N N . LEU A 1 74 ? 1.420 -21.780 -5.341 1.00 91.00 74 LEU A N 1
ATOM 618 C CA . LEU A 1 74 ? 0.580 -22.947 -5.064 1.00 91.00 74 LEU A CA 1
ATOM 619 C C . LEU A 1 74 ? -0.736 -22.901 -5.854 1.00 91.00 74 LEU A C 1
ATOM 621 O O . LEU A 1 74 ? -1.236 -23.939 -6.268 1.00 91.00 74 LEU A O 1
ATOM 625 N N . PHE A 1 75 ? -1.255 -21.693 -6.080 1.00 91.38 75 PHE A N 1
ATOM 626 C CA . PHE A 1 75 ? -2.530 -21.407 -6.738 1.00 91.38 75 PHE A CA 1
ATOM 627 C C . PHE A 1 75 ? -2.321 -20.361 -7.849 1.00 91.38 75 PHE A C 1
ATOM 629 O O . PHE A 1 75 ? -2.529 -19.161 -7.617 1.00 91.38 75 PHE A O 1
ATOM 636 N N . PRO A 1 76 ? -1.821 -20.763 -9.034 1.00 89.00 76 PRO A N 1
ATOM 637 C CA . PRO A 1 76 ? -1.469 -19.840 -10.114 1.00 89.00 76 PRO A CA 1
ATOM 638 C C . PRO A 1 76 ? -2.628 -18.964 -10.605 1.00 89.00 76 PRO A C 1
ATOM 640 O O . PRO A 1 76 ? -2.395 -17.835 -11.031 1.00 89.00 76 PRO A O 1
ATOM 643 N N . GLU A 1 77 ? -3.869 -19.436 -10.504 1.00 88.81 77 GLU A N 1
ATOM 644 C CA . GLU A 1 77 ? -5.086 -18.704 -10.863 1.00 88.81 77 GLU A CA 1
ATOM 645 C C . GLU A 1 77 ? -5.249 -17.401 -10.068 1.00 88.81 77 GLU A C 1
ATOM 647 O O . GLU A 1 77 ? -5.733 -16.402 -10.606 1.00 88.81 77 GLU A O 1
ATOM 652 N N . LYS A 1 78 ? -4.740 -17.361 -8.827 1.00 86.81 78 LYS A N 1
ATOM 653 C CA . LYS A 1 78 ? -4.782 -16.171 -7.964 1.00 86.81 78 LYS A CA 1
ATOM 654 C C . LYS A 1 78 ? -3.933 -15.015 -8.486 1.00 86.81 78 LYS A C 1
ATOM 656 O O . LYS A 1 78 ? -4.115 -13.880 -8.052 1.00 86.81 78 LYS A O 1
ATOM 661 N N . ARG A 1 79 ? -3.015 -15.265 -9.427 1.00 88.94 79 ARG A N 1
ATOM 662 C CA . ARG A 1 79 ? -2.179 -14.217 -10.039 1.00 88.94 79 ARG A CA 1
ATOM 663 C C . ARG A 1 79 ? -3.011 -13.185 -10.798 1.00 88.94 79 ARG A C 1
ATOM 665 O O . ARG A 1 79 ? -2.628 -12.019 -10.818 1.00 88.94 79 ARG A O 1
ATOM 672 N N . ASN A 1 80 ? -4.145 -13.598 -11.369 1.00 89.75 80 ASN A N 1
ATOM 673 C CA . ASN A 1 80 ? -4.998 -12.741 -12.198 1.00 89.75 80 ASN A CA 1
ATOM 674 C C . ASN A 1 80 ? -5.686 -11.621 -11.402 1.00 89.75 80 ASN A C 1
ATOM 676 O O . ASN A 1 80 ? -6.047 -10.600 -11.973 1.00 89.75 80 ASN A O 1
ATOM 680 N N . TYR A 1 81 ? -5.850 -11.800 -10.092 1.00 92.50 81 TYR A N 1
ATOM 681 C CA . TYR A 1 81 ? -6.552 -10.866 -9.208 1.00 92.50 81 TYR A CA 1
ATOM 682 C C . TYR A 1 81 ? -5.756 -10.590 -7.927 1.00 92.50 81 TYR A C 1
ATOM 684 O O . TYR A 1 81 ? -6.313 -10.278 -6.878 1.00 92.50 81 TYR A O 1
ATOM 692 N N . VAL A 1 82 ? -4.428 -10.700 -8.001 1.00 94.94 82 VAL A N 1
ATOM 693 C CA . VAL A 1 82 ? -3.556 -10.640 -6.821 1.00 94.94 82 VAL A CA 1
ATOM 694 C C . VAL A 1 82 ? -3.577 -9.290 -6.104 1.00 94.94 82 VAL A C 1
ATOM 696 O O . VAL A 1 82 ? -3.453 -9.246 -4.884 1.00 94.94 82 VAL A O 1
ATOM 699 N N . VAL A 1 83 ? -3.775 -8.200 -6.850 1.00 95.81 83 VAL A N 1
ATOM 700 C CA . VAL A 1 83 ? -3.921 -6.848 -6.293 1.00 95.81 83 VAL A CA 1
ATOM 701 C C . VAL A 1 83 ? -5.221 -6.743 -5.497 1.00 95.81 83 VAL A C 1
ATOM 703 O O . VAL A 1 83 ? -5.190 -6.368 -4.328 1.00 95.81 83 VAL A O 1
ATOM 706 N N . ALA A 1 84 ? -6.345 -7.161 -6.089 1.00 94.06 84 ALA A N 1
ATOM 707 C CA . ALA A 1 84 ? -7.641 -7.177 -5.413 1.00 94.06 84 ALA A CA 1
ATOM 708 C C . ALA A 1 84 ? -7.617 -8.073 -4.164 1.00 94.06 84 ALA A C 1
ATOM 710 O O . ALA A 1 84 ? -8.102 -7.684 -3.106 1.00 94.06 84 ALA A O 1
ATOM 711 N N . GLU A 1 85 ? -6.981 -9.245 -4.248 1.00 93.88 85 GLU A N 1
ATOM 712 C CA . GLU A 1 85 ? -6.831 -10.143 -3.101 1.00 93.88 85 GLU A CA 1
ATOM 713 C C . GLU A 1 85 ? -5.965 -9.528 -1.993 1.00 93.88 85 GLU A C 1
ATOM 715 O O . GLU A 1 85 ? -6.297 -9.663 -0.816 1.00 93.88 85 GLU A O 1
ATOM 720 N N . TYR A 1 86 ? -4.885 -8.821 -2.343 1.00 96.31 86 TYR A N 1
ATOM 721 C CA . TYR A 1 86 ? -4.072 -8.090 -1.372 1.00 96.31 86 TYR A CA 1
ATOM 722 C C . TYR A 1 86 ? -4.879 -7.008 -0.651 1.00 96.31 86 TYR A C 1
ATOM 724 O O . TYR A 1 86 ? -4.887 -7.001 0.581 1.00 96.31 86 TYR A O 1
ATOM 732 N N . LYS A 1 87 ? -5.607 -6.152 -1.384 1.00 95.19 87 LYS A N 1
ATOM 733 C CA . LYS A 1 87 ? -6.454 -5.107 -0.781 1.00 95.19 87 LYS A CA 1
ATOM 734 C C . LYS A 1 87 ? -7.537 -5.707 0.112 1.00 95.19 87 LYS A C 1
ATOM 736 O O . LYS A 1 87 ? -7.671 -5.304 1.263 1.00 95.19 87 LYS A O 1
ATOM 741 N N . ARG A 1 88 ? -8.228 -6.747 -0.365 1.00 94.06 88 ARG A N 1
ATOM 742 C CA . ARG A 1 88 ? -9.260 -7.466 0.396 1.00 94.06 88 ARG A CA 1
ATOM 743 C C . ARG A 1 88 ? -8.715 -8.054 1.699 1.00 94.06 88 ARG A C 1
ATOM 745 O O . ARG A 1 88 ? -9.306 -7.849 2.756 1.00 94.06 88 ARG A O 1
ATOM 752 N N . LEU A 1 89 ? -7.597 -8.786 1.642 1.00 94.75 89 LEU A N 1
ATOM 753 C CA . LEU A 1 89 ? -6.979 -9.385 2.832 1.00 94.75 89 LEU A CA 1
ATOM 754 C C . LEU A 1 89 ? -6.525 -8.318 3.821 1.00 94.75 89 LEU A C 1
ATOM 756 O O . LEU A 1 89 ? -6.751 -8.463 5.019 1.00 94.75 89 LEU A O 1
ATOM 760 N N . LYS A 1 90 ? -5.924 -7.242 3.320 1.00 96.00 90 LYS A N 1
ATOM 761 C CA . LYS A 1 90 ? -5.496 -6.112 4.133 1.00 96.00 90 LYS A CA 1
ATOM 762 C C . LYS A 1 90 ? -6.669 -5.459 4.874 1.00 96.00 90 LYS A C 1
ATOM 764 O O . LYS A 1 90 ? -6.561 -5.248 6.078 1.00 96.00 90 LYS A O 1
ATOM 769 N N . SER A 1 91 ? -7.797 -5.219 4.202 1.00 93.31 91 SER A N 1
ATOM 770 C CA . SER A 1 91 ? -9.003 -4.674 4.841 1.00 93.31 91 SER A CA 1
ATOM 771 C C . SER A 1 91 ? -9.611 -5.633 5.868 1.00 93.31 91 SER A C 1
ATOM 773 O O . SER A 1 91 ? -10.046 -5.195 6.928 1.00 93.31 91 SER A O 1
ATOM 775 N N . ILE A 1 92 ? -9.609 -6.946 5.602 1.00 93.69 92 ILE A N 1
ATOM 776 C CA . ILE A 1 92 ? -10.074 -7.948 6.577 1.00 93.69 92 ILE A CA 1
ATOM 777 C C . ILE A 1 92 ? -9.191 -7.942 7.825 1.00 93.69 92 ILE A C 1
ATOM 779 O O . ILE A 1 92 ? -9.716 -7.894 8.931 1.00 93.69 92 ILE A O 1
ATOM 783 N N . ILE A 1 93 ? -7.866 -7.958 7.659 1.00 95.38 93 ILE A N 1
ATOM 784 C CA . ILE A 1 93 ? -6.924 -7.934 8.786 1.00 95.38 93 ILE A CA 1
ATOM 785 C C . ILE A 1 93 ? -7.120 -6.663 9.617 1.00 95.38 93 ILE A C 1
ATOM 787 O O . ILE A 1 93 ? -7.202 -6.751 10.836 1.00 95.38 93 ILE A O 1
ATOM 791 N N . ALA A 1 94 ? -7.262 -5.506 8.967 1.00 94.06 94 ALA A N 1
ATOM 792 C CA . ALA A 1 94 ? -7.556 -4.248 9.642 1.00 94.06 94 ALA A CA 1
ATOM 793 C C . ALA A 1 94 ? -8.844 -4.302 10.479 1.00 94.06 94 ALA A C 1
ATOM 795 O O . ALA A 1 94 ? -8.831 -3.895 11.638 1.00 94.06 94 ALA A O 1
ATOM 796 N N . LYS A 1 95 ? -9.940 -4.845 9.932 1.00 90.88 95 LYS A N 1
ATOM 797 C CA . LYS A 1 95 ? -11.189 -5.021 10.692 1.00 90.88 95 LYS A CA 1
ATOM 798 C C . LYS A 1 95 ? -11.004 -5.955 11.885 1.00 90.88 95 LYS A C 1
ATOM 800 O O . LYS A 1 95 ? -11.490 -5.668 12.973 1.00 90.88 95 LYS A O 1
ATOM 805 N N . GLU A 1 96 ? -10.272 -7.054 11.715 1.00 93.88 96 GLU A N 1
ATOM 806 C CA . GLU A 1 96 ? -9.962 -7.951 12.833 1.00 93.88 96 GLU A CA 1
ATOM 807 C C . GLU A 1 96 ? -9.117 -7.258 13.907 1.00 93.88 96 GLU A C 1
ATOM 809 O O . GLU A 1 96 ? -9.378 -7.443 15.091 1.00 93.88 96 GLU A O 1
ATOM 814 N N . TRP A 1 97 ? -8.164 -6.406 13.521 1.00 94.19 97 TRP A N 1
ATOM 815 C CA . TRP A 1 97 ? -7.387 -5.599 14.463 1.00 94.19 97 TRP A CA 1
ATOM 816 C C . TRP A 1 97 ? -8.267 -4.651 15.272 1.00 94.19 97 TRP A C 1
ATOM 818 O O . TRP A 1 97 ? -8.133 -4.603 16.496 1.00 94.19 97 TRP A O 1
ATOM 828 N N . ILE A 1 98 ? -9.203 -3.967 14.615 1.00 89.75 98 ILE A N 1
ATOM 829 C CA . ILE A 1 98 ? -10.138 -3.045 15.269 1.00 89.75 98 ILE A CA 1
ATOM 830 C C . ILE A 1 98 ? -10.987 -3.760 16.319 1.00 89.75 98 ILE A C 1
ATOM 832 O O . ILE A 1 98 ? -11.073 -3.308 17.461 1.00 89.75 98 ILE A O 1
ATOM 836 N N . LYS A 1 99 ? -11.516 -4.941 15.986 1.00 89.81 99 LYS A N 1
ATOM 837 C CA . LYS A 1 99 ? -12.326 -5.753 16.909 1.00 89.81 99 LYS A CA 1
ATOM 838 C C . LYS A 1 99 ? -11.586 -6.179 18.175 1.00 89.81 99 LYS A C 1
ATOM 840 O O . LYS A 1 99 ? -12.233 -6.463 19.179 1.00 89.81 99 LYS A O 1
ATOM 845 N N . THR A 1 100 ? -10.252 -6.240 18.155 1.00 89.19 100 THR A N 1
ATOM 846 C CA . THR A 1 100 ? -9.481 -6.576 19.364 1.00 89.19 100 THR A CA 1
ATOM 847 C C . THR A 1 100 ? -9.496 -5.466 20.418 1.00 89.19 100 THR A C 1
ATOM 849 O O . THR A 1 100 ? -9.162 -5.730 21.570 1.00 89.19 100 THR A O 1
ATOM 852 N N . GLY A 1 101 ? -9.831 -4.225 20.040 1.00 84.69 101 GLY A N 1
ATOM 853 C CA . GLY A 1 101 ? -9.762 -3.053 20.919 1.00 84.69 101 GLY A CA 1
ATOM 854 C C . GLY A 1 101 ? -8.339 -2.561 21.224 1.00 84.69 101 GLY A C 1
ATOM 855 O O . GLY A 1 101 ? -8.182 -1.586 21.952 1.00 84.69 101 GLY A O 1
ATOM 856 N N . MET A 1 102 ? -7.302 -3.201 20.671 1.00 84.00 102 MET A N 1
ATOM 857 C CA . MET A 1 102 ? -5.892 -2.804 20.838 1.00 84.00 102 MET A CA 1
ATOM 858 C C . MET A 1 102 ? -5.364 -1.966 19.667 1.00 84.00 102 MET A C 1
ATOM 860 O O . MET A 1 102 ? -4.192 -1.583 19.645 1.00 84.00 102 MET A O 1
ATOM 864 N N . SER A 1 103 ? -6.215 -1.684 18.679 1.00 88.44 103 SER A N 1
ATOM 865 C CA . SER A 1 103 ? -5.817 -0.921 17.508 1.00 88.44 103 SER A CA 1
ATOM 866 C C . SER A 1 103 ? -5.892 0.580 17.739 1.00 88.44 103 SER A C 1
ATOM 868 O O . SER A 1 103 ? -6.809 1.068 18.400 1.00 88.44 103 SER A O 1
ATOM 870 N N . LYS A 1 104 ? -5.008 1.324 17.081 1.00 89.00 104 LYS A N 1
ATOM 871 C CA . LYS A 1 104 ? -5.137 2.777 16.926 1.00 89.00 104 LYS A CA 1
ATOM 872 C C . LYS A 1 104 ? -5.326 3.114 15.458 1.00 89.00 104 LYS A C 1
ATOM 874 O O . LYS A 1 104 ? -4.804 2.407 14.598 1.00 89.00 104 LYS A O 1
ATOM 879 N N . VAL A 1 105 ? -6.054 4.189 15.178 1.00 89.50 105 VAL A N 1
ATOM 880 C CA . VAL A 1 105 ? -6.267 4.676 13.815 1.00 89.50 105 VAL A CA 1
ATOM 881 C C . VAL A 1 105 ? -5.836 6.131 13.725 1.00 89.50 105 VAL A C 1
ATOM 883 O O . VAL A 1 105 ? -6.199 6.939 14.575 1.00 89.50 105 VAL A O 1
ATOM 886 N N . GLU A 1 106 ? -5.079 6.464 12.686 1.00 90.31 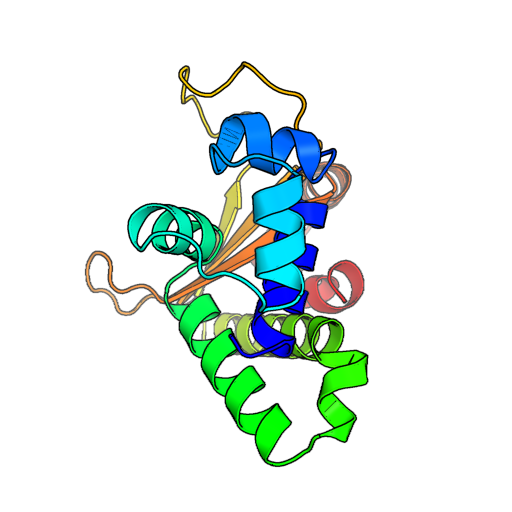106 GLU A N 1
ATOM 887 C CA . GLU A 1 106 ? -4.640 7.826 12.395 1.00 90.31 106 GLU A CA 1
ATOM 888 C C . GLU A 1 106 ? -4.924 8.176 10.935 1.00 90.31 106 GLU A C 1
ATOM 890 O O . GLU A 1 106 ? -4.701 7.366 10.036 1.00 90.31 106 GLU A O 1
ATOM 895 N N . LEU A 1 107 ? -5.374 9.406 10.684 1.00 87.38 107 LEU A N 1
ATOM 896 C CA . LEU A 1 107 ? -5.510 9.951 9.336 1.00 87.38 107 LEU A CA 1
ATOM 897 C C . LEU A 1 107 ? -4.381 10.951 9.074 1.00 87.38 107 LEU A C 1
ATOM 899 O O . LEU A 1 107 ? -4.277 11.985 9.733 1.00 87.38 107 LEU A O 1
ATOM 903 N N . ILE A 1 108 ? -3.543 10.651 8.088 1.00 86.75 108 ILE A N 1
ATOM 904 C CA . ILE A 1 108 ? -2.457 11.517 7.632 1.00 86.75 108 ILE A CA 1
ATOM 905 C C . ILE A 1 108 ? -2.916 12.249 6.379 1.00 86.75 108 ILE A C 1
ATOM 907 O O . ILE A 1 108 ? -3.312 11.633 5.388 1.00 86.75 108 ILE A O 1
ATOM 911 N N . THR A 1 109 ? -2.828 13.573 6.421 1.00 79.81 109 THR A N 1
ATOM 912 C CA . THR A 1 109 ? -3.217 14.464 5.329 1.00 79.81 109 THR A CA 1
ATOM 913 C C . THR A 1 109 ? -2.001 15.262 4.872 1.00 79.81 109 THR A C 1
ATOM 915 O O . THR A 1 109 ? -1.014 15.398 5.594 1.00 79.81 109 THR A O 1
ATOM 918 N N . GLU A 1 110 ? -2.054 15.840 3.674 1.00 65.31 110 GLU A N 1
ATOM 919 C CA . GLU A 1 110 ? -0.958 16.674 3.152 1.00 65.31 110 GLU A CA 1
ATOM 920 C C . GLU A 1 110 ? -0.621 17.874 4.062 1.00 65.31 110 GLU A C 1
ATOM 922 O O . GLU A 1 110 ? 0.478 18.420 3.985 1.00 65.31 110 GLU A O 1
ATOM 927 N N . GLN A 1 111 ? -1.541 18.265 4.950 1.00 52.88 111 GLN A N 1
ATOM 928 C CA . GLN A 1 111 ? -1.347 19.330 5.934 1.00 52.88 111 GLN A CA 1
ATOM 929 C C . GLN A 1 111 ? -0.650 18.852 7.219 1.00 52.88 111 GLN A C 1
ATOM 931 O O . GLN A 1 111 ? -0.017 19.666 7.890 1.00 52.88 111 GLN A O 1
ATOM 936 N N . SER A 1 112 ? -0.735 17.560 7.570 1.00 48.31 112 SER A N 1
ATOM 937 C CA . SER A 1 112 ? -0.132 17.022 8.799 1.00 48.31 112 SER A CA 1
ATOM 938 C C . SER A 1 112 ? 1.372 16.758 8.668 1.00 48.31 112 SER A C 1
ATOM 940 O O . SER A 1 112 ? 2.083 16.688 9.670 1.00 48.31 112 SER A O 1
ATOM 942 N N . VAL A 1 113 ? 1.887 16.683 7.438 1.00 46.72 113 VAL A N 1
ATOM 943 C CA . VAL A 1 113 ? 3.316 16.532 7.154 1.00 46.72 113 VAL A CA 1
ATOM 944 C C . VAL A 1 113 ? 3.924 17.913 6.904 1.00 46.72 113 VAL A C 1
ATOM 946 O O . VAL A 1 113 ? 4.075 18.362 5.768 1.00 46.72 113 VAL A O 1
ATOM 949 N N . ALA A 1 114 ? 4.312 18.598 7.982 1.00 35.22 114 ALA A N 1
ATOM 950 C CA . ALA A 1 114 ? 5.116 19.823 7.937 1.00 35.22 114 ALA A CA 1
ATOM 951 C C . ALA A 1 114 ? 6.578 19.549 7.513 1.00 35.22 114 ALA A C 1
ATOM 953 O O . ALA A 1 114 ? 7.508 20.117 8.081 1.00 35.22 114 ALA A O 1
ATOM 954 N N . ASP A 1 115 ? 6.800 18.662 6.536 1.00 39.28 115 ASP A N 1
ATOM 955 C CA . ASP A 1 115 ? 8.138 18.299 6.080 1.00 39.28 115 ASP A CA 1
ATOM 956 C C . ASP A 1 115 ? 8.474 19.014 4.768 1.00 39.28 115 ASP A C 1
ATOM 958 O O . ASP A 1 115 ? 8.130 18.630 3.646 1.00 39.28 115 ASP A O 1
ATOM 962 N N . THR A 1 116 ? 9.143 20.143 4.951 1.00 40.38 116 THR A N 1
ATOM 963 C CA . THR A 1 116 ? 9.530 21.161 3.975 1.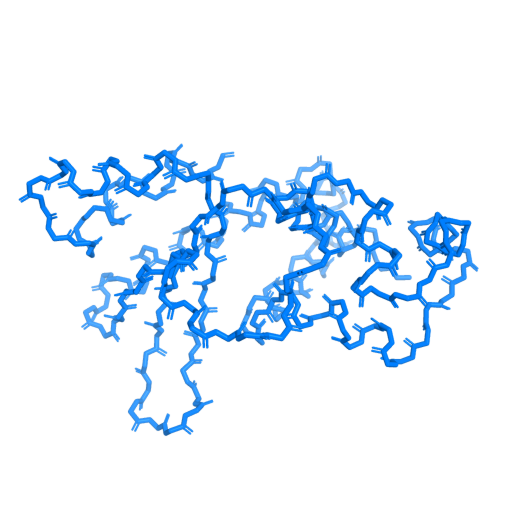00 40.38 116 THR A CA 1
ATOM 964 C C . THR A 1 116 ? 10.610 20.695 2.981 1.00 40.38 116 THR A C 1
ATOM 966 O O . THR A 1 116 ? 11.376 21.521 2.493 1.00 40.38 116 THR A O 1
ATOM 969 N N . ARG A 1 117 ? 10.715 19.393 2.658 1.00 42.56 117 ARG A N 1
ATOM 970 C CA . ARG A 1 117 ? 11.826 18.844 1.842 1.00 42.56 117 ARG A CA 1
ATOM 971 C C . ARG A 1 117 ? 11.439 18.028 0.600 1.00 42.56 117 ARG A C 1
ATOM 973 O O . ARG A 1 117 ? 12.333 17.587 -0.110 1.00 42.56 117 ARG A O 1
ATOM 980 N N . LEU A 1 118 ? 10.149 17.861 0.285 1.00 46.25 118 LEU A N 1
ATOM 981 C CA . LEU A 1 118 ? 9.687 17.045 -0.863 1.00 46.25 118 LEU A CA 1
ATOM 982 C C . LEU A 1 118 ? 8.724 17.767 -1.833 1.00 46.25 118 LEU A C 1
ATOM 984 O O . LEU A 1 118 ? 8.036 17.123 -2.624 1.00 46.25 118 LEU A O 1
ATOM 988 N N . LYS A 1 119 ? 8.660 19.105 -1.806 1.00 48.09 119 LYS A N 1
ATOM 989 C CA . LYS A 1 119 ? 7.777 19.902 -2.682 1.00 48.09 119 LYS A CA 1
ATOM 990 C C . LYS A 1 119 ? 8.410 20.199 -4.050 1.00 48.09 119 LYS A C 1
ATOM 992 O O . LYS A 1 119 ? 8.703 21.355 -4.345 1.00 48.09 119 LYS A O 1
ATOM 997 N N . THR A 1 120 ? 8.652 19.195 -4.892 1.00 57.72 120 THR A N 1
ATOM 998 C CA . THR A 1 120 ? 9.215 19.468 -6.240 1.00 57.72 120 THR A CA 1
ATOM 999 C C . THR A 1 120 ? 8.647 18.606 -7.363 1.00 57.72 120 THR A C 1
ATOM 1001 O O . THR A 1 120 ? 9.187 18.615 -8.463 1.00 57.72 120 THR A O 1
ATOM 1004 N N . TYR A 1 121 ? 7.553 17.878 -7.135 1.00 64.00 121 TYR A N 1
ATOM 1005 C CA . TYR A 1 121 ? 6.896 17.137 -8.211 1.00 64.00 121 TYR A CA 1
ATOM 1006 C C . TYR A 1 121 ? 5.386 16.977 -7.983 1.00 64.00 121 TYR A C 1
ATOM 1008 O O . TYR A 1 121 ? 4.933 17.037 -6.836 1.00 64.00 121 TYR A O 1
ATOM 1016 N N . PRO A 1 122 ? 4.594 16.782 -9.056 1.00 67.38 122 PRO A N 1
ATOM 1017 C CA . PRO A 1 122 ? 3.150 16.599 -8.952 1.00 67.38 122 PRO A CA 1
ATOM 1018 C C . PRO A 1 122 ? 2.826 15.296 -8.211 1.00 67.38 122 PRO A C 1
ATOM 1020 O O . PRO A 1 122 ? 3.186 14.209 -8.674 1.00 67.38 122 PRO A O 1
ATOM 1023 N N . LYS A 1 123 ? 2.121 15.395 -7.083 1.00 70.50 123 LYS A N 1
ATOM 1024 C CA . LYS A 1 123 ? 1.532 14.252 -6.373 1.00 70.50 123 LYS A CA 1
ATOM 1025 C C . LYS A 1 123 ? 0.018 14.245 -6.549 1.00 70.50 123 LYS A C 1
ATOM 1027 O O . LYS A 1 123 ? -0.580 15.284 -6.828 1.00 70.50 123 LYS A O 1
ATOM 1032 N N . LYS A 1 124 ? -0.589 13.063 -6.429 1.00 80.69 124 LYS A N 1
ATOM 1033 C CA . LYS A 1 124 ? -2.045 12.961 -6.326 1.00 80.69 124 LYS A CA 1
ATOM 1034 C C . LYS A 1 124 ? -2.465 13.488 -4.959 1.00 80.69 124 LYS A C 1
ATOM 1036 O O . LYS A 1 124 ? -1.782 13.208 -3.980 1.00 80.69 124 LYS A O 1
ATOM 1041 N N . HIS A 1 125 ? -3.586 14.201 -4.911 1.00 82.81 125 HIS A N 1
ATOM 1042 C CA . HIS A 1 125 ? -4.181 14.603 -3.645 1.00 82.81 125 HIS A CA 1
ATOM 1043 C C . HIS A 1 125 ? -4.791 13.370 -2.968 1.00 82.81 125 HIS A C 1
ATOM 1045 O O . HIS A 1 125 ? -5.846 12.871 -3.380 1.00 82.81 125 HIS A O 1
ATOM 1051 N N . ILE A 1 126 ? -4.068 12.843 -1.983 1.00 86.12 126 ILE A N 1
ATOM 1052 C CA . ILE A 1 126 ? -4.411 11.619 -1.260 1.00 86.12 126 ILE A CA 1
ATOM 1053 C C . ILE A 1 126 ? -4.382 11.848 0.247 1.00 86.12 126 ILE A C 1
ATOM 1055 O O . ILE A 1 126 ? -3.675 12.720 0.752 1.00 86.12 126 ILE A O 1
ATOM 1059 N N . VAL A 1 127 ? -5.112 11.000 0.960 1.00 87.75 127 VAL A N 1
ATOM 1060 C CA . VAL A 1 127 ? -4.983 10.821 2.404 1.00 87.75 127 VAL A CA 1
ATOM 1061 C C . VAL A 1 127 ? -4.519 9.408 2.710 1.00 87.75 127 VAL A C 1
ATOM 1063 O O . VAL A 1 127 ? -4.839 8.466 1.985 1.00 87.75 127 VAL A O 1
ATOM 1066 N N . THR A 1 128 ? -3.759 9.258 3.789 1.00 89.94 128 THR A N 1
ATOM 1067 C CA . THR A 1 128 ? -3.291 7.951 4.250 1.00 89.94 128 THR A CA 1
ATOM 1068 C C . THR A 1 128 ? -3.919 7.645 5.594 1.00 89.94 128 THR A C 1
ATOM 1070 O O . THR A 1 128 ? -3.618 8.296 6.590 1.00 89.94 128 THR A O 1
ATOM 1073 N N . LEU A 1 129 ? -4.769 6.628 5.630 1.00 91.38 129 LEU A N 1
ATOM 1074 C CA . LEU A 1 129 ? -5.286 6.074 6.872 1.00 91.38 129 LEU A CA 1
ATOM 1075 C C . LEU A 1 129 ? -4.312 5.009 7.376 1.00 91.38 129 LEU A C 1
ATOM 1077 O O . LEU A 1 129 ? -4.043 4.032 6.678 1.00 91.38 129 LEU A O 1
ATOM 1081 N N . ARG A 1 130 ? -3.782 5.184 8.581 1.00 94.00 130 ARG A N 1
ATOM 1082 C CA . ARG A 1 130 ? -2.923 4.207 9.246 1.00 94.00 130 ARG A CA 1
ATOM 1083 C C . ARG A 1 130 ? -3.691 3.500 10.341 1.00 94.00 130 ARG A C 1
ATOM 1085 O O . ARG A 1 130 ? -4.316 4.147 11.174 1.00 94.00 130 ARG A O 1
ATOM 1092 N N . ILE A 1 131 ? -3.605 2.179 10.352 1.00 94.12 131 ILE A N 1
ATOM 1093 C CA . ILE A 1 131 ? -4.161 1.336 11.405 1.00 94.12 131 ILE A CA 1
ATOM 1094 C C . ILE A 1 131 ? -2.993 0.609 12.052 1.00 94.12 131 ILE A C 1
ATOM 1096 O O . ILE A 1 131 ? -2.235 -0.076 11.367 1.00 94.12 131 ILE A O 1
ATOM 1100 N N . PHE A 1 132 ? -2.849 0.783 13.357 1.00 94.12 132 PHE A N 1
ATOM 1101 C CA . PHE A 1 132 ? -1.766 0.232 14.157 1.00 94.12 132 PHE A CA 1
ATOM 1102 C C . PHE A 1 132 ? -2.306 -0.903 15.010 1.00 94.12 132 PHE A C 1
ATOM 1104 O O . PHE A 1 132 ? -3.334 -0.730 15.662 1.00 94.12 132 PHE A O 1
ATOM 1111 N N . MET A 1 133 ? -1.594 -2.020 15.063 1.00 94.00 133 MET A N 1
ATOM 1112 C CA . MET A 1 133 ? -1.723 -3.015 16.119 1.00 94.00 133 MET A CA 1
ATOM 1113 C C . MET A 1 133 ? -0.574 -2.800 17.096 1.00 94.00 133 MET A C 1
ATOM 1115 O O . MET A 1 133 ? 0.581 -3.042 16.745 1.00 94.00 133 MET A O 1
ATOM 1119 N N . SER A 1 134 ? -0.892 -2.316 18.299 1.00 87.38 134 SER A N 1
ATOM 1120 C CA . SER A 1 134 ? 0.137 -1.994 19.281 1.00 87.38 134 SER A CA 1
ATOM 1121 C C . SER A 1 134 ? 0.392 -3.128 20.256 1.00 87.38 134 SER A C 1
ATOM 1123 O O . SER A 1 134 ? -0.536 -3.705 20.820 1.00 87.38 134 SER A O 1
ATOM 1125 N N . TYR A 1 135 ? 1.674 -3.392 20.494 1.00 87.56 135 TYR A N 1
ATOM 1126 C CA . TYR A 1 135 ? 2.136 -4.398 21.451 1.00 87.56 135 TYR A CA 1
ATOM 1127 C C . TYR A 1 135 ? 2.658 -3.781 22.756 1.00 87.56 135 TYR A C 1
ATOM 1129 O O . TYR A 1 135 ? 3.149 -4.500 23.620 1.00 87.56 135 TYR A O 1
ATOM 1137 N N . GLY A 1 136 ? 2.563 -2.453 22.905 1.00 83.56 136 GLY A N 1
ATOM 1138 C CA . GLY A 1 136 ? 3.089 -1.721 24.063 1.00 83.56 136 GLY A CA 1
ATOM 1139 C C . GLY A 1 136 ? 4.605 -1.500 24.041 1.00 83.56 136 GLY A C 1
ATOM 1140 O O . GLY A 1 136 ? 5.132 -0.876 24.958 1.00 83.56 136 GLY A O 1
ATOM 1141 N N . GLU A 1 137 ? 5.291 -1.952 22.989 1.00 87.00 137 GLU A N 1
ATOM 1142 C CA . GLU A 1 137 ? 6.741 -1.852 22.829 1.00 87.00 137 GLU A CA 1
ATOM 1143 C C . GLU A 1 137 ? 7.109 -0.862 21.722 1.00 87.00 137 GLU A C 1
ATOM 1145 O O . GLU A 1 137 ? 6.538 -0.868 20.629 1.00 87.00 137 GLU A O 1
ATOM 1150 N N . TRP A 1 138 ? 8.084 0.003 22.002 1.00 84.75 138 TRP A N 1
ATOM 1151 C CA . TRP A 1 138 ? 8.423 1.117 21.120 1.00 84.75 138 TRP A CA 1
ATOM 1152 C C . TRP A 1 138 ? 8.947 0.643 19.758 1.00 84.75 138 TRP A C 1
ATOM 1154 O O . TRP A 1 138 ? 9.987 -0.008 19.675 1.00 84.75 138 TRP A O 1
ATOM 1164 N N . GLY A 1 139 ? 8.241 1.027 18.690 1.00 81.19 139 GLY A N 1
ATOM 1165 C CA . GLY A 1 139 ? 8.663 0.796 17.306 1.00 81.19 139 GLY A CA 1
ATOM 1166 C C . GLY A 1 139 ? 8.361 -0.598 16.754 1.00 81.19 139 GLY A C 1
ATOM 1167 O O . GLY A 1 139 ? 8.794 -0.895 15.646 1.00 81.19 139 GLY A O 1
ATOM 1168 N N . TYR A 1 140 ?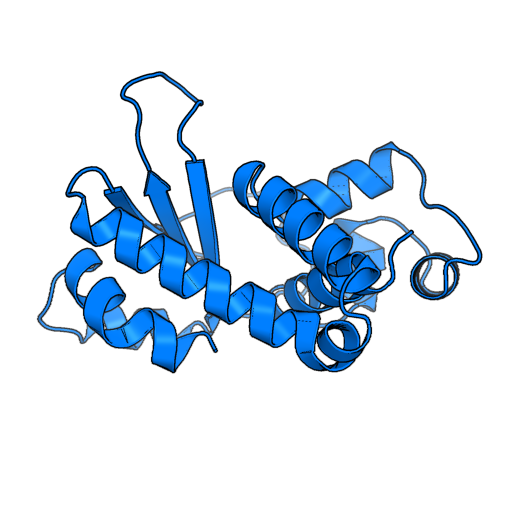 7.627 -1.435 17.492 1.00 88.50 140 TYR A N 1
ATOM 1169 C CA . TYR A 1 140 ? 7.248 -2.785 17.057 1.00 88.50 140 TYR A CA 1
ATOM 1170 C C . TYR A 1 140 ? 5.778 -2.909 16.656 1.00 88.50 140 TYR A C 1
ATOM 1172 O O . TYR A 1 140 ? 5.307 -4.019 16.423 1.00 88.50 140 TYR A O 1
ATOM 1180 N N . ASP A 1 141 ? 5.049 -1.794 16.591 1.00 91.56 141 ASP A N 1
ATOM 1181 C CA . ASP A 1 141 ? 3.659 -1.799 16.149 1.00 91.56 141 ASP A CA 1
ATOM 1182 C C . ASP A 1 141 ? 3.570 -2.317 14.706 1.00 91.56 141 ASP A C 1
ATOM 1184 O O . ASP A 1 141 ? 4.308 -1.875 13.821 1.00 91.56 141 ASP A O 1
ATOM 1188 N N . ASP A 1 142 ? 2.633 -3.229 14.455 1.00 95.50 142 ASP A N 1
ATOM 1189 C CA . ASP A 1 142 ? 2.314 -3.610 13.083 1.00 95.50 142 ASP A CA 1
ATOM 1190 C C . ASP A 1 142 ? 1.395 -2.547 12.480 1.00 95.50 142 ASP A C 1
ATOM 1192 O O . ASP A 1 142 ? 0.430 -2.109 13.108 1.00 95.50 142 ASP A O 1
ATOM 1196 N N . ILE A 1 143 ? 1.683 -2.126 11.249 1.00 95.62 143 ILE A N 1
ATOM 1197 C CA . ILE A 1 143 ? 1.000 -0.994 10.614 1.00 95.62 143 ILE A CA 1
ATOM 1198 C C . ILE A 1 143 ? 0.372 -1.445 9.299 1.00 95.62 143 ILE A C 1
ATOM 1200 O O . ILE A 1 143 ? 0.985 -2.154 8.508 1.00 95.62 143 ILE A O 1
ATOM 1204 N N . LEU A 1 144 ? -0.853 -0.998 9.038 1.00 96.62 144 LEU A N 1
ATOM 1205 C CA . LEU A 1 144 ? -1.493 -1.070 7.729 1.00 96.62 144 LEU A CA 1
ATOM 1206 C C . LEU A 1 144 ? -1.796 0.343 7.234 1.00 96.62 144 LEU A C 1
ATOM 1208 O O . LEU A 1 144 ? -2.465 1.105 7.926 1.00 96.62 144 LEU A O 1
ATOM 1212 N N . GLU A 1 145 ? -1.331 0.686 6.030 1.00 95.06 145 GLU A N 1
ATOM 1213 C CA . GLU A 1 145 ? -1.490 2.033 5.465 1.00 95.06 145 GLU A CA 1
ATOM 1214 C C . GLU A 1 145 ? -2.403 2.051 4.240 1.00 95.06 145 GLU A C 1
ATOM 1216 O O . GLU A 1 145 ? -2.033 1.557 3.180 1.00 95.06 145 GLU A O 1
ATOM 1221 N N . PHE A 1 146 ? -3.579 2.656 4.322 1.00 93.12 146 PHE A N 1
ATOM 1222 C CA . PHE A 1 146 ? -4.530 2.758 3.217 1.00 93.12 146 PHE A CA 1
ATOM 1223 C C . PHE A 1 146 ? -4.412 4.128 2.549 1.00 93.12 146 PHE A C 1
ATOM 1225 O O . PHE A 1 146 ? -4.828 5.137 3.116 1.00 93.12 146 PHE A O 1
ATOM 1232 N N . CYS A 1 147 ? -3.839 4.158 1.345 1.00 89.75 147 CYS A N 1
ATOM 1233 C CA . CYS A 1 147 ? -3.794 5.355 0.510 1.00 89.75 147 CYS A CA 1
ATOM 1234 C C . CYS A 1 147 ? -5.134 5.519 -0.209 1.00 89.75 147 CYS A C 1
ATOM 1236 O O . CYS A 1 147 ? -5.528 4.660 -0.994 1.00 89.75 147 CYS A O 1
ATOM 1238 N N . MET A 1 148 ? -5.831 6.616 0.066 1.00 88.00 148 MET A N 1
ATOM 1239 C CA . MET A 1 148 ? -7.175 6.879 -0.435 1.00 88.00 148 MET A CA 1
ATOM 1240 C C . MET A 1 148 ? -7.261 8.259 -1.098 1.00 88.00 148 MET A C 1
ATOM 1242 O O . MET A 1 148 ? -6.464 9.146 -0.777 1.00 88.00 148 MET A O 1
ATOM 1246 N N . PRO A 1 149 ? -8.212 8.479 -2.024 1.00 85.88 149 PRO A N 1
ATOM 1247 C CA . PRO A 1 149 ? -8.428 9.796 -2.616 1.00 85.88 149 PRO A CA 1
ATOM 1248 C C . PRO A 1 149 ? -8.789 10.844 -1.556 1.00 85.88 149 PRO A C 1
ATOM 1250 O O . PRO A 1 149 ? -9.488 10.539 -0.593 1.00 85.88 149 PRO A O 1
ATOM 1253 N N . GLY A 1 150 ? -8.374 12.097 -1.761 1.00 83.19 150 GLY A N 1
ATOM 1254 C CA . GLY A 1 150 ? -8.599 13.173 -0.787 1.00 83.19 150 GLY A CA 1
ATOM 1255 C C . GLY A 1 150 ? -10.063 13.432 -0.404 1.00 83.19 150 GLY A C 1
ATOM 1256 O O . GLY A 1 150 ? -10.316 13.860 0.715 1.00 83.19 150 GLY A O 1
ATOM 1257 N N . ILE A 1 151 ? -11.034 13.078 -1.258 1.00 83.06 151 ILE A N 1
ATOM 1258 C CA . ILE A 1 151 ? -12.475 13.177 -0.940 1.00 83.06 151 ILE A CA 1
ATOM 1259 C C . ILE A 1 151 ? -12.866 12.385 0.319 1.00 83.06 151 ILE A C 1
ATOM 1261 O O . ILE A 1 151 ? -13.809 12.749 1.013 1.00 83.06 151 ILE A O 1
ATOM 1265 N N . ILE A 1 152 ? -12.116 11.331 0.659 1.00 83.62 152 ILE A N 1
ATOM 1266 C CA . ILE A 1 152 ? -12.343 10.556 1.883 1.00 83.62 152 ILE A CA 1
ATOM 1267 C C . ILE A 1 152 ? -12.102 11.408 3.135 1.00 83.62 152 ILE A C 1
ATOM 1269 O O . ILE A 1 152 ? -12.761 11.206 4.150 1.00 83.62 152 ILE A O 1
ATOM 1273 N N . GLN A 1 153 ? -11.217 12.407 3.068 1.00 82.88 153 GLN A N 1
ATOM 1274 C CA . GLN A 1 153 ? -11.025 13.355 4.164 1.00 82.88 153 GLN A CA 1
ATOM 1275 C C . GLN A 1 153 ? -12.312 14.122 4.480 1.00 82.88 153 GLN A C 1
ATOM 1277 O O . GLN A 1 153 ? -12.659 14.282 5.647 1.00 82.88 153 GLN A O 1
ATOM 1282 N N . GLU A 1 154 ? -13.008 14.588 3.441 1.00 81.38 154 GLU A N 1
ATOM 1283 C CA . GLU A 1 154 ? -14.269 15.320 3.569 1.00 81.38 154 GLU A CA 1
ATOM 1284 C C . GLU A 1 154 ? -15.364 14.396 4.109 1.00 81.38 154 GLU A C 1
ATOM 1286 O O . GLU A 1 154 ? -16.042 14.755 5.065 1.00 81.38 154 GLU A O 1
ATOM 1291 N N . GLN A 1 155 ? -15.451 13.162 3.603 1.00 81.25 155 GLN A N 1
ATOM 1292 C CA . GLN A 1 155 ? -16.405 12.162 4.097 1.00 81.25 155 GLN A CA 1
ATOM 1293 C C . GLN A 1 155 ? -16.212 11.828 5.582 1.00 81.25 155 GLN A C 1
ATOM 1295 O O . GLN A 1 155 ? -17.189 11.721 6.319 1.00 81.25 155 GLN A O 1
ATOM 1300 N N . ILE A 1 156 ? -14.963 11.677 6.035 1.00 81.44 156 ILE A N 1
ATOM 1301 C CA . ILE A 1 156 ? -14.652 11.442 7.451 1.00 81.44 156 ILE A CA 1
ATOM 1302 C C . ILE A 1 156 ? -14.995 12.680 8.288 1.00 81.44 156 ILE A C 1
ATOM 1304 O O . IL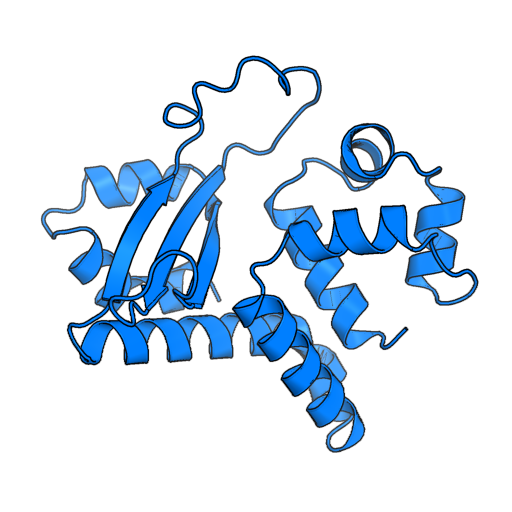E A 1 156 ? -15.532 12.540 9.380 1.00 81.44 156 ILE A O 1
ATOM 1308 N N . ALA A 1 157 ? -14.712 13.889 7.797 1.00 80.00 157 ALA A N 1
ATOM 1309 C CA . ALA A 1 157 ? -15.018 15.125 8.520 1.00 80.00 157 ALA A CA 1
ATOM 1310 C C . ALA A 1 157 ? -16.530 15.400 8.631 1.00 80.00 157 ALA A C 1
ATOM 1312 O O . ALA A 1 157 ? -16.982 15.974 9.620 1.00 80.00 157 ALA A O 1
ATOM 1313 N N . GLU A 1 158 ? -17.308 15.002 7.623 1.00 78.56 158 GLU A N 1
ATOM 1314 C CA . GLU A 1 158 ? -18.773 15.081 7.622 1.00 78.56 158 GLU A CA 1
ATOM 1315 C C . GLU A 1 158 ? -19.432 13.942 8.412 1.00 78.56 158 GLU A C 1
ATOM 1317 O O . GLU A 1 158 ? -20.599 14.043 8.810 1.00 78.56 158 GLU A O 1
ATOM 1322 N N . SER A 1 159 ? -18.687 12.862 8.652 1.00 73.81 159 SER A N 1
ATOM 1323 C CA . SER A 1 159 ? -19.133 11.745 9.466 1.00 73.81 159 SER A CA 1
ATOM 1324 C C . SER A 1 159 ? -19.433 12.200 10.894 1.00 73.81 159 SER A C 1
ATOM 1326 O O . SER A 1 159 ? -18.682 12.948 11.515 1.00 73.81 159 SER A O 1
ATOM 1328 N N . LYS A 1 160 ? -20.550 11.717 11.445 1.00 65.19 160 LYS A N 1
ATOM 1329 C CA . LYS A 1 160 ? -20.915 11.942 12.854 1.00 65.19 160 LYS A CA 1
ATOM 1330 C C . LYS A 1 160 ? -20.301 10.911 13.802 1.00 65.19 160 LYS A C 1
ATOM 1332 O O . LYS A 1 160 ? -20.532 11.010 15.005 1.00 65.19 160 LYS A O 1
ATOM 1337 N N . VAL A 1 161 ? -19.587 9.924 13.263 1.00 70.62 161 VAL A N 1
ATOM 1338 C CA . VAL A 1 161 ? -18.942 8.847 14.021 1.00 70.62 161 VAL A CA 1
ATOM 1339 C C . VAL A 1 161 ? -17.439 9.083 14.136 1.00 70.62 161 VAL A C 1
ATOM 1341 O O . VAL A 1 161 ? -16.851 9.772 13.301 1.00 70.62 161 VAL A O 1
ATOM 1344 N N . ASP A 1 162 ? -16.820 8.523 15.177 1.00 80.88 162 ASP A N 1
ATOM 1345 C CA . ASP A 1 162 ? -15.370 8.618 15.372 1.00 80.88 162 ASP A CA 1
ATOM 1346 C C . ASP A 1 162 ? -14.617 7.875 14.252 1.00 80.88 162 ASP A C 1
ATOM 1348 O O . ASP A 1 162 ? -15.154 6.973 13.607 1.00 80.88 162 ASP A O 1
ATOM 1352 N N . LEU A 1 163 ? -13.353 8.234 14.014 1.00 79.25 163 LEU A N 1
ATOM 1353 C CA . LEU A 1 163 ? -12.540 7.701 12.920 1.00 79.25 163 LEU A CA 1
ATOM 1354 C C . LEU A 1 163 ? -12.488 6.169 12.943 1.00 79.25 163 LEU A C 1
ATOM 1356 O O . LEU A 1 163 ? -12.609 5.540 11.897 1.00 79.25 163 LEU A O 1
ATOM 1360 N N . LEU A 1 164 ? -12.338 5.571 14.126 1.00 79.62 164 LEU A N 1
ATOM 1361 C CA . LEU A 1 164 ? -12.285 4.117 14.294 1.00 79.62 164 LEU A CA 1
ATOM 1362 C C . LEU A 1 164 ? -13.600 3.438 13.877 1.00 79.62 164 LEU A C 1
ATOM 1364 O O . LEU A 1 164 ? -13.563 2.411 13.203 1.00 79.62 164 LEU A O 1
ATOM 1368 N N . GLU A 1 165 ? -14.740 4.032 14.228 1.00 79.44 165 GLU A N 1
ATOM 1369 C CA . GLU A 1 165 ? -16.073 3.551 13.846 1.00 79.44 165 GLU A CA 1
ATOM 1370 C C . GLU A 1 165 ? -16.298 3.712 12.336 1.00 79.44 165 GLU A C 1
ATOM 1372 O O . GLU A 1 165 ? -16.704 2.763 11.667 1.00 79.44 165 GLU A O 1
ATOM 1377 N N . TRP A 1 166 ? -15.891 4.851 11.760 1.00 85.06 166 TRP A N 1
ATOM 1378 C CA . TRP A 1 166 ? -15.937 5.058 10.311 1.00 85.06 166 TRP A CA 1
ATOM 1379 C C . TRP A 1 166 ? -15.152 3.978 9.552 1.00 85.06 166 TRP A C 1
ATOM 1381 O O . TRP A 1 166 ? -15.623 3.476 8.529 1.00 85.06 166 TRP A O 1
ATOM 1391 N N . VAL A 1 167 ? -13.969 3.597 10.053 1.00 80.25 167 VAL A N 1
ATOM 1392 C CA . VAL A 1 167 ? -13.127 2.557 9.442 1.00 80.25 167 VAL A CA 1
ATOM 1393 C C . VAL A 1 167 ? -13.795 1.186 9.521 1.00 80.25 167 VAL A C 1
ATOM 1395 O O . VAL A 1 167 ? -13.800 0.452 8.528 1.00 80.25 167 VAL A O 1
ATOM 1398 N N . ASP A 1 168 ? -14.353 0.823 10.677 1.00 81.38 168 ASP A N 1
ATOM 1399 C CA . ASP A 1 168 ? -15.006 -0.477 10.850 1.00 81.38 168 ASP A CA 1
ATOM 1400 C C . ASP A 1 168 ? -16.208 -0.640 9.908 1.00 81.38 168 ASP A C 1
ATOM 1402 O O . ASP A 1 168 ? -16.396 -1.703 9.306 1.00 81.38 168 ASP A O 1
ATOM 1406 N N . GLU A 1 169 ? -16.963 0.432 9.679 1.00 83.62 169 GLU A N 1
ATOM 1407 C CA . GLU A 1 169 ? -18.120 0.422 8.786 1.00 83.62 169 GLU A CA 1
ATOM 1408 C C . GLU A 1 169 ? -17.713 0.467 7.300 1.00 83.62 169 GLU A C 1
ATOM 1410 O O . GLU A 1 169 ? -18.114 -0.406 6.526 1.00 83.62 169 GLU A O 1
ATOM 1415 N N . ASN A 1 170 ? -16.840 1.400 6.897 1.00 82.75 170 ASN A N 1
ATOM 1416 C CA . ASN A 1 170 ? -16.707 1.820 5.490 1.00 82.75 170 ASN A CA 1
ATOM 1417 C C . ASN A 1 170 ? -15.425 1.357 4.772 1.00 82.75 170 ASN A C 1
ATOM 1419 O O . ASN A 1 170 ? -15.334 1.467 3.545 1.00 82.75 170 ASN A O 1
ATOM 1423 N N . LEU A 1 171 ? -14.416 0.834 5.486 1.00 82.12 171 LEU A N 1
ATOM 1424 C CA . LEU A 1 171 ? -13.085 0.587 4.901 1.00 82.12 171 LEU A CA 1
ATOM 1425 C C . LEU A 1 171 ? -13.098 -0.419 3.746 1.00 82.12 171 LEU A C 1
ATOM 1427 O O . LEU A 1 171 ? -12.381 -0.246 2.764 1.00 82.12 171 LEU A O 1
ATOM 1431 N N . VAL A 1 172 ? -13.873 -1.499 3.869 1.00 79.25 172 VAL A N 1
ATOM 1432 C CA . VAL A 1 172 ? -13.905 -2.545 2.834 1.00 79.25 172 VAL A CA 1
ATOM 1433 C C . VAL A 1 172 ? -14.522 -1.991 1.558 1.00 79.25 172 VAL A C 1
ATOM 1435 O O . VAL A 1 172 ? -13.891 -2.095 0.518 1.00 79.25 172 VAL A O 1
ATOM 1438 N N . GLU A 1 173 ? -15.684 -1.346 1.647 1.00 77.19 173 GLU A N 1
ATOM 1439 C CA . GLU A 1 173 ? -16.399 -0.812 0.481 1.00 77.19 173 GLU A CA 1
ATOM 1440 C C . GLU A 1 173 ? -15.624 0.305 -0.225 1.00 77.19 173 GLU A C 1
ATOM 1442 O O . GLU A 1 173 ? -15.660 0.407 -1.447 1.00 77.19 173 GLU A O 1
ATOM 1447 N N . THR A 1 174 ? -14.889 1.118 0.537 1.00 76.88 174 THR A N 1
ATOM 1448 C CA . THR A 1 174 ? -14.133 2.257 -0.000 1.00 76.88 174 THR A CA 1
ATOM 1449 C C . THR A 1 174 ? -12.794 1.852 -0.634 1.00 76.88 174 THR A C 1
ATOM 1451 O O . THR A 1 174 ? -12.305 2.545 -1.525 1.00 76.88 174 THR A O 1
ATOM 1454 N N . TYR A 1 175 ? -12.164 0.765 -0.168 1.00 75.44 175 TYR A N 1
ATOM 1455 C CA . TYR A 1 175 ? -10.780 0.421 -0.536 1.00 75.44 175 TYR A CA 1
ATOM 1456 C C . TYR A 1 175 ? -10.635 -0.733 -1.543 1.00 75.44 175 TYR A C 1
ATOM 1458 O O . TYR A 1 175 ? -9.580 -0.850 -2.174 1.00 75.44 175 TYR A O 1
ATOM 1466 N N . THR A 1 176 ? -11.634 -1.613 -1.672 1.00 62.72 176 THR A N 1
ATOM 1467 C CA . THR A 1 176 ? -11.599 -2.742 -2.628 1.00 62.72 176 THR A CA 1
ATOM 1468 C C . THR A 1 176 ? -12.145 -2.368 -3.991 1.00 62.72 176 THR A C 1
ATOM 1470 O O . THR A 1 176 ? -11.500 -2.765 -4.987 1.00 62.72 176 THR A O 1
#

Radius of gyration: 17.02 Å; chains: 1; bounding box: 41×44×44 Å

Foldseek 3Di:
DQLLLLVLLVVLCVLKAPDVCLCCVQQLVHDPVQVVCVNVVNDDDDPVSVVSSPVSFDPLLVVLSVVLSVVCVVVVVCSVCSNVVSQQVLLVVLLVLLVVVQKDKDKAAPVNPPPPPRPDDDIARWIWIKIWRDPPDPPPIDIDIQIAHNVVVVVQVPDPDHPSVCSNPPVNVRRD

pLDDT: mean 86.62, std 12.48, range [35.22, 97.44]

Sequence (176 aa):
MHQAIVNIMLDRIQEQFVSEKIFCDHFLDVTIEEWQDWKKGTTALSSEKMQKLKSLFSDYEWMLIQKIARQTNLFPEKRNYVVAEYKRLKSIIAKEWIKTGMSKVELITEQSVADTRLKTYPKKHIVTLRIFMSYGEWGYDDILEFCMPGIIQEQIAESKVDLLEWVDENLVETYT

Secondary structure (DSSP, 8-state):
--HHHHHHHHHHHHHHBS-HHHHIIIII---HHHHHHHHTTSSPPPHHHHHHHHTTS-HHHHHHHHHHHHHHHH-GGGGGGHHHHHHHHHHHHHHHHHHTT-EEEEEE-TTT---TT--SS-B--EEEEEEEE--SSTT--EEEEEEEETHHHHHHHH-SS-HHHHHHHHHHHHH-

Organism: NCBI:txid218144